Protein AF-A0AAV0Z1S7-F1 (afdb_monomer_lite)

Organism: Vicia faba (NCBI:txid3906)

Sequence (132 aa):
MKFFQDLPFVVFVGNPDLCINNECRASKSLEGNKSIRNIIIYTLLGVILTSAVVTCGVILALRIQGDNSYGRNNFDEVEMEWPFILFQKFNFNINDIVSKLSDSNIVIKGCSDVVYRVETLTLLQVNVVKGI

pLDDT: mean 75.71, std 16.32, range [44.56, 96.88]

Radius of gyration: 45.48 Å; chains: 1; bounding box: 85×28×112 Å

Foldseek 3Di:
DCVPVPDDLVVCQPPVVPDDDPPNPPDPPPVVVVVVVVVVVVVVVVVVVVVVVVVVVVVVVCVVVVVVVVDDPDDPPPPPPPPPPPPDDDDDDPCQVVVFDDPVQFPDDDPFWTWGWDQGPVRDTDIDIDGD

Structure (mmCIF, N/CA/C/O backbone):
data_AF-A0AAV0Z1S7-F1
#
_entry.id   AF-A0AAV0Z1S7-F1
#
loop_
_atom_site.group_PDB
_atom_site.id
_atom_site.type_symbol
_atom_site.label_atom_id
_atom_site.label_alt_id
_atom_site.label_comp_id
_atom_site.label_asym_id
_atom_site.label_entity_id
_atom_site.label_seq_id
_atom_site.pdbx_PDB_ins_code
_atom_site.Cartn_x
_atom_site.Cartn_y
_atom_site.Cartn_z
_atom_site.occupancy
_atom_site.B_iso_or_equiv
_atom_site.auth_seq_id
_atom_site.auth_comp_id
_atom_site.auth_asym_id
_atom_site.auth_atom_id
_atom_site.pdbx_PDB_model_num
ATOM 1 N N . MET A 1 1 ? -63.294 -12.440 67.818 1.00 46.34 1 MET A N 1
ATOM 2 C CA . MET A 1 1 ? -62.937 -11.533 66.707 1.00 46.34 1 MET A CA 1
ATOM 3 C C . MET A 1 1 ? -61.985 -12.257 65.761 1.00 46.34 1 MET A C 1
ATOM 5 O O . MET A 1 1 ? -60.808 -12.352 66.064 1.00 46.34 1 MET A O 1
ATOM 9 N N . LYS A 1 2 ? -62.505 -12.846 64.676 1.00 53.62 2 LYS A N 1
ATOM 10 C CA . LYS A 1 2 ? -61.721 -13.517 63.612 1.00 53.62 2 LYS A CA 1
ATOM 11 C C . LYS A 1 2 ? -61.990 -12.926 62.220 1.00 53.62 2 LYS A C 1
ATOM 13 O O . LYS A 1 2 ? -61.529 -13.451 61.223 1.00 53.62 2 LYS A O 1
ATOM 18 N N . PHE A 1 3 ? -62.709 -11.805 62.166 1.00 58.44 3 PHE A N 1
ATOM 19 C CA . PHE A 1 3 ? -63.188 -11.204 60.921 1.00 58.44 3 PHE A CA 1
ATOM 20 C C . PHE A 1 3 ? -62.057 -10.688 60.015 1.00 58.44 3 PHE A C 1
ATOM 22 O O . PHE A 1 3 ? -62.236 -10.565 58.813 1.00 58.44 3 PHE A O 1
ATOM 29 N N . PHE A 1 4 ? -60.881 -10.409 60.583 1.00 58.06 4 PHE A N 1
ATOM 30 C CA . PHE A 1 4 ? -59.748 -9.837 59.853 1.00 58.06 4 PHE A CA 1
ATOM 31 C C . PHE A 1 4 ? -58.746 -10.872 59.318 1.00 58.06 4 PHE A C 1
ATOM 33 O O . PHE A 1 4 ? -57.746 -10.476 58.734 1.00 58.06 4 PHE A O 1
ATOM 40 N N . GLN A 1 5 ? -58.987 -12.175 59.507 1.00 59.09 5 GLN A N 1
ATOM 41 C CA . GLN A 1 5 ? -58.083 -13.223 59.005 1.00 59.09 5 GLN A CA 1
ATOM 42 C C . GLN A 1 5 ? -58.355 -13.620 57.544 1.00 59.09 5 GLN A C 1
ATOM 44 O O . GLN A 1 5 ? -57.469 -14.182 56.912 1.00 59.09 5 GLN A O 1
ATOM 49 N N . ASP A 1 6 ? -59.527 -13.278 57.000 1.00 58.28 6 ASP A N 1
ATOM 50 C CA . ASP A 1 6 ? -59.954 -13.677 55.649 1.00 58.28 6 ASP A CA 1
ATOM 51 C C . ASP A 1 6 ? -59.847 -12.547 54.605 1.00 58.28 6 ASP A C 1
ATOM 53 O O . ASP A 1 6 ? -60.355 -12.674 53.490 1.00 58.28 6 ASP A O 1
ATOM 57 N N . LEU A 1 7 ? -59.208 -11.416 54.936 1.00 63.91 7 LEU A N 1
ATOM 58 C CA . LEU A 1 7 ? -59.027 -10.331 53.969 1.00 63.91 7 LEU A CA 1
ATOM 59 C C . LEU A 1 7 ? -57.785 -10.567 53.093 1.00 63.91 7 LEU A C 1
ATOM 61 O O . LEU A 1 7 ? -56.712 -10.868 53.619 1.00 63.91 7 LEU A O 1
ATOM 65 N N . PRO A 1 8 ? -57.885 -10.370 51.764 1.00 64.62 8 PRO A N 1
ATOM 66 C CA . PRO A 1 8 ? -56.745 -10.515 50.869 1.00 64.62 8 PRO A CA 1
ATOM 67 C C . PRO A 1 8 ? -55.676 -9.451 51.155 1.00 64.62 8 PRO A C 1
ATOM 69 O O . PRO A 1 8 ? -55.983 -8.281 51.386 1.00 64.62 8 PRO A O 1
ATOM 72 N N . PHE A 1 9 ? -54.402 -9.844 51.061 1.00 62.09 9 PHE A N 1
ATOM 73 C CA . PHE A 1 9 ? -53.230 -9.018 51.402 1.00 62.09 9 PHE A CA 1
ATOM 74 C C . PHE A 1 9 ? -53.159 -7.659 50.684 1.00 62.09 9 PHE A C 1
ATOM 76 O O . PHE A 1 9 ? -52.511 -6.732 51.164 1.00 62.09 9 PHE A O 1
ATOM 83 N N . VAL A 1 10 ? -53.862 -7.519 49.555 1.00 62.44 10 VAL A N 1
ATOM 84 C CA . VAL A 1 10 ? -53.975 -6.276 48.780 1.00 62.44 10 VAL A CA 1
ATOM 85 C C . VAL A 1 10 ? -54.557 -5.116 49.594 1.00 62.44 10 VAL A C 1
ATOM 87 O O . VAL A 1 10 ? -54.194 -3.970 49.352 1.00 62.44 10 VAL A O 1
ATOM 90 N N . VAL A 1 11 ? -55.413 -5.398 50.581 1.00 65.25 11 VAL A N 1
ATOM 91 C CA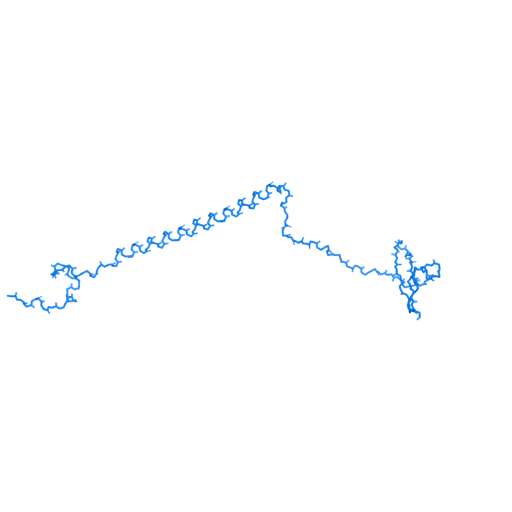 . VAL A 1 11 ? -56.068 -4.359 51.396 1.00 65.25 11 VAL A CA 1
ATOM 92 C C . VAL A 1 11 ? -55.085 -3.695 52.371 1.00 65.25 11 VAL A C 1
ATOM 94 O O . VAL A 1 11 ? -55.311 -2.573 52.815 1.00 65.25 11 VAL A O 1
ATOM 97 N N . PHE A 1 12 ? -53.957 -4.349 52.658 1.00 65.94 12 PHE A N 1
ATOM 98 C CA . PHE A 1 12 ? -52.924 -3.853 53.572 1.00 65.94 12 PHE A CA 1
ATOM 99 C C . PHE A 1 12 ? -51.742 -3.189 52.844 1.00 65.94 12 PHE A C 1
ATOM 101 O O . PHE A 1 12 ? -50.796 -2.717 53.479 1.00 65.94 12 PHE A O 1
ATOM 108 N N . VAL A 1 13 ? -51.782 -3.108 51.508 1.00 62.09 13 VAL A N 1
ATOM 109 C CA . VAL A 1 13 ? -50.747 -2.442 50.707 1.00 62.09 13 VAL A CA 1
ATOM 110 C C . VAL A 1 13 ? -50.772 -0.941 51.005 1.00 62.09 13 VAL A C 1
ATOM 112 O O . VAL A 1 13 ? -51.691 -0.231 50.611 1.00 62.09 13 VAL A O 1
ATOM 115 N N . GLY A 1 14 ? -49.754 -0.462 51.725 1.00 57.44 14 GLY A N 1
ATOM 116 C CA . GLY A 1 14 ? -49.605 0.944 52.123 1.00 57.44 14 GLY A CA 1
ATOM 117 C C . GLY A 1 14 ? -49.707 1.213 53.629 1.00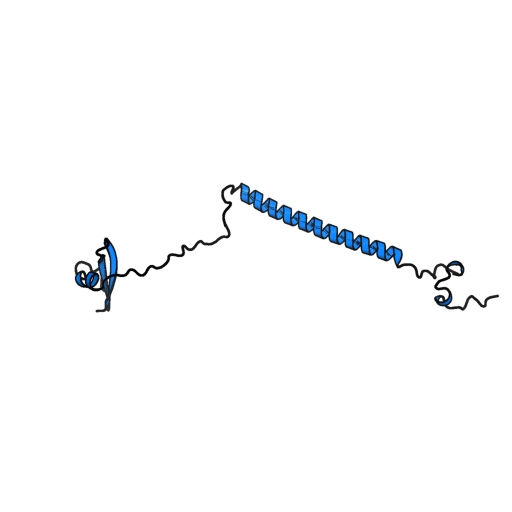 57.44 14 GLY A C 1
ATOM 118 O O . GLY A 1 14 ? -49.387 2.320 54.045 1.00 57.44 14 GLY A O 1
ATOM 119 N N . ASN A 1 15 ? -50.074 0.219 54.451 1.00 62.09 15 ASN A N 1
ATOM 120 C CA . ASN A 1 15 ? -50.089 0.325 55.918 1.00 62.09 15 ASN A CA 1
ATOM 121 C C . ASN A 1 15 ? -49.302 -0.838 56.556 1.00 62.09 15 ASN A C 1
ATOM 123 O O . ASN A 1 15 ? -49.876 -1.887 56.848 1.00 62.09 15 ASN A O 1
ATOM 127 N N . PRO A 1 16 ? -47.982 -0.681 56.761 1.00 64.75 16 PRO A N 1
ATOM 128 C CA . PRO A 1 16 ? -47.099 -1.780 57.157 1.00 64.75 16 PRO A CA 1
ATOM 129 C C . PRO A 1 16 ? 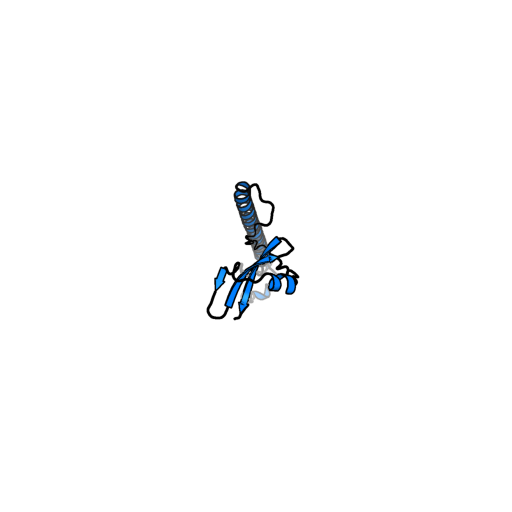-47.296 -2.268 58.603 1.00 64.75 16 PRO A C 1
ATOM 131 O O . PRO A 1 16 ? -47.005 -3.429 58.879 1.00 64.75 16 PRO A O 1
ATOM 134 N N . ASP A 1 17 ? -47.827 -1.435 59.504 1.00 63.06 17 ASP A N 1
ATOM 135 C CA . ASP A 1 17 ? -48.041 -1.783 60.924 1.00 63.06 17 ASP A CA 1
ATOM 136 C C . ASP A 1 17 ? -49.204 -2.764 61.158 1.00 63.06 17 ASP A C 1
ATOM 138 O O . ASP A 1 17 ? -49.359 -3.306 62.250 1.00 63.06 17 ASP A O 1
ATOM 142 N N . LEU A 1 18 ? -50.026 -3.016 60.134 1.00 62.44 18 LEU A N 1
ATOM 143 C CA . LEU A 1 18 ? -51.185 -3.916 60.201 1.00 62.44 18 LEU A CA 1
ATOM 144 C C . LEU A 1 18 ? -50.916 -5.287 59.559 1.00 62.44 18 LEU A C 1
ATOM 146 O O . LEU A 1 18 ? -51.828 -6.102 59.425 1.00 62.44 18 LEU A O 1
ATOM 150 N N . CYS A 1 19 ? -49.673 -5.554 59.160 1.00 65.31 19 CYS A N 1
ATOM 151 C CA . CYS A 1 19 ? -49.311 -6.769 58.446 1.00 65.31 19 CYS A CA 1
ATOM 152 C C . CYS A 1 19 ? -49.069 -7.952 59.378 1.00 65.31 19 CYS A C 1
ATOM 154 O O . CYS A 1 19 ? -48.118 -7.993 60.158 1.00 65.31 19 CYS A O 1
ATOM 156 N N . ILE A 1 20 ? -49.945 -8.946 59.252 1.00 62.16 20 ILE A N 1
ATOM 157 C CA . ILE A 1 20 ? -49.875 -10.205 59.983 1.00 62.16 20 ILE A CA 1
ATOM 158 C C . ILE A 1 20 ? -49.153 -11.203 59.076 1.00 62.16 20 ILE A C 1
ATOM 160 O O . ILE A 1 20 ? -49.667 -11.582 58.028 1.00 62.16 20 ILE A O 1
ATOM 164 N N . ASN A 1 21 ? -47.952 -11.597 59.499 1.00 56.44 21 ASN A N 1
ATOM 165 C CA . ASN A 1 21 ? -46.920 -12.311 58.740 1.00 56.44 21 ASN A CA 1
ATOM 166 C C . ASN A 1 21 ? -46.191 -11.464 57.683 1.00 56.44 21 ASN A C 1
ATOM 168 O O . ASN A 1 21 ? -46.747 -10.587 57.030 1.00 56.44 21 ASN A O 1
ATOM 172 N N . ASN A 1 22 ? -44.895 -11.758 57.527 1.00 57.25 22 ASN A N 1
ATOM 173 C CA . ASN A 1 22 ? -43.891 -11.054 56.712 1.00 57.25 22 ASN A CA 1
ATOM 174 C C . ASN A 1 22 ? -44.190 -10.964 55.192 1.00 57.25 22 ASN A C 1
ATOM 176 O O . ASN A 1 22 ? -43.305 -10.614 54.409 1.00 57.25 22 ASN A O 1
ATOM 180 N N . GLU A 1 23 ? -45.409 -11.272 54.752 1.00 59.00 23 GLU A N 1
ATOM 181 C CA . GLU A 1 23 ? -45.800 -11.372 53.344 1.00 59.00 23 GLU A CA 1
ATOM 182 C C . GLU A 1 23 ? -46.226 -10.029 52.722 1.00 59.00 23 GLU A C 1
ATOM 184 O O . GLU A 1 23 ? -46.384 -9.926 51.510 1.00 59.00 23 GLU A O 1
ATOM 189 N N . CYS A 1 24 ? -46.283 -8.946 53.501 1.00 60.12 24 CYS A N 1
ATOM 190 C CA . CYS A 1 24 ? -46.590 -7.594 53.014 1.00 60.12 24 CYS A CA 1
ATOM 191 C C . CYS A 1 24 ? -45.429 -6.839 52.338 1.00 60.12 24 CYS A C 1
ATOM 193 O O . CYS A 1 24 ? -45.453 -5.608 52.233 1.00 60.12 24 CYS A O 1
ATOM 195 N N . ARG A 1 25 ? -44.367 -7.508 51.882 1.00 56.81 25 ARG A N 1
ATOM 196 C CA . ARG A 1 25 ? -43.254 -6.802 51.225 1.00 56.81 25 ARG A CA 1
ATOM 197 C C . ARG A 1 25 ? -43.574 -6.464 49.767 1.00 56.81 25 ARG A C 1
ATOM 199 O O . ARG A 1 25 ? -42.991 -7.032 48.850 1.00 56.81 25 ARG A O 1
ATOM 206 N N . ALA A 1 26 ? -44.359 -5.410 49.559 1.00 58.38 26 ALA A N 1
ATOM 207 C CA . ALA A 1 26 ? -44.319 -4.602 48.335 1.00 58.38 26 ALA A CA 1
ATOM 208 C C . ALA A 1 26 ? -43.122 -3.620 48.355 1.00 58.38 26 ALA A C 1
ATOM 210 O O . ALA A 1 26 ? -43.242 -2.442 48.040 1.00 58.38 26 ALA A O 1
ATOM 211 N N . SER A 1 27 ? -41.945 -4.093 48.775 1.00 54.56 27 SER A N 1
ATOM 212 C CA . SER A 1 27 ? -40.716 -3.300 48.878 1.00 54.56 27 SER A CA 1
ATOM 213 C C . SER A 1 27 ? -39.518 -4.188 48.544 1.00 54.56 27 SER A C 1
ATOM 215 O O . SER A 1 27 ? -38.783 -4.664 49.405 1.00 54.56 27 SER A O 1
ATOM 217 N N . LYS A 1 28 ? -39.363 -4.485 47.253 1.00 52.81 28 LYS A N 1
ATOM 218 C CA . LYS A 1 28 ? -38.101 -4.988 46.682 1.00 52.81 28 LYS A CA 1
ATOM 219 C C . LYS A 1 28 ? -37.478 -3.994 45.691 1.00 52.81 28 LYS A C 1
ATOM 221 O O . LYS A 1 28 ? -36.422 -4.267 45.131 1.00 52.81 28 LYS A O 1
ATOM 226 N N . SER A 1 29 ? -38.102 -2.832 45.473 1.00 55.09 29 SER A N 1
ATOM 227 C CA . SER A 1 29 ? -37.718 -1.917 44.390 1.00 55.09 29 SER A CA 1
ATOM 228 C C . SER A 1 29 ? -36.514 -1.025 44.711 1.00 55.09 29 SER A C 1
ATOM 230 O O . SER A 1 29 ? -35.792 -0.652 43.791 1.00 55.09 29 SER A O 1
ATOM 232 N N . LEU A 1 30 ? -36.229 -0.707 45.980 1.00 55.09 30 LEU A N 1
ATOM 233 C CA . LEU A 1 30 ? -35.084 0.159 46.309 1.00 55.09 30 LEU A CA 1
ATOM 234 C C . LEU A 1 30 ? -33.740 -0.580 46.350 1.00 55.09 30 LEU A C 1
ATOM 236 O O . LEU A 1 30 ? -32.725 -0.019 45.938 1.00 55.09 30 LEU A O 1
ATOM 240 N N . GLU A 1 31 ? -33.713 -1.818 46.839 1.00 55.53 31 GLU A N 1
ATOM 241 C CA . GLU A 1 31 ? -32.467 -2.584 46.979 1.00 55.53 31 GLU A CA 1
ATOM 242 C C . GLU A 1 31 ? -32.042 -3.217 45.646 1.00 55.53 31 GLU A C 1
ATOM 244 O O . GLU A 1 31 ? -30.867 -3.166 45.279 1.00 55.53 31 GLU A O 1
ATOM 249 N N . GLY A 1 32 ? -33.018 -3.672 44.847 1.00 57.81 32 GLY A N 1
ATOM 250 C CA . GLY A 1 32 ? -32.797 -4.132 43.475 1.00 57.81 32 GLY A CA 1
ATOM 251 C C . GLY A 1 32 ? -32.276 -3.027 42.553 1.00 57.81 32 GLY A C 1
ATOM 252 O O . GLY A 1 32 ? -31.300 -3.243 41.842 1.00 57.81 32 GLY A O 1
ATOM 253 N N . ASN A 1 33 ? -32.834 -1.812 42.615 1.00 62.28 33 ASN A N 1
ATOM 254 C CA . ASN A 1 33 ? -32.382 -0.708 41.757 1.00 62.28 33 ASN A CA 1
ATOM 255 C C . ASN A 1 33 ? -30.963 -0.226 42.093 1.00 62.28 33 ASN A C 1
ATOM 257 O O . ASN A 1 33 ? -30.203 0.115 41.186 1.00 62.28 33 ASN A O 1
ATOM 261 N N . LYS A 1 34 ? -30.572 -0.225 43.376 1.00 67.19 34 LYS A N 1
ATOM 262 C CA . LYS A 1 34 ? -29.185 0.071 43.782 1.00 67.19 34 LYS A CA 1
ATOM 263 C C . LYS A 1 34 ? -28.220 -1.015 43.302 1.00 67.19 34 LYS A C 1
ATOM 265 O O . LYS A 1 34 ? -27.150 -0.688 42.797 1.00 67.19 34 LYS A O 1
ATOM 270 N N . SER A 1 35 ? -28.621 -2.283 43.402 1.00 74.38 35 SER A N 1
ATOM 271 C CA . SER A 1 35 ? -27.827 -3.419 42.924 1.00 74.38 35 SER A CA 1
ATOM 272 C C . SER A 1 35 ? -27.652 -3.396 41.400 1.00 74.38 35 SER A C 1
ATOM 274 O O . SER A 1 35 ? -26.526 -3.454 40.914 1.00 74.38 35 SER A O 1
ATOM 276 N N . ILE A 1 36 ? -28.729 -3.178 40.639 1.00 83.00 36 ILE A N 1
ATOM 277 C CA . ILE A 1 36 ? -28.693 -3.078 39.170 1.00 83.00 36 ILE A CA 1
ATOM 278 C C . ILE A 1 36 ? -27.832 -1.892 38.724 1.00 83.00 36 ILE A C 1
ATOM 280 O O . ILE A 1 36 ? -26.997 -2.041 37.834 1.00 83.00 36 ILE A O 1
ATOM 284 N N . ARG A 1 37 ? -27.975 -0.724 39.366 1.00 85.12 37 ARG A N 1
ATOM 285 C CA . ARG A 1 37 ? -27.139 0.447 39.067 1.00 85.12 37 ARG A CA 1
ATOM 286 C C . ARG A 1 37 ? -25.659 0.151 39.306 1.00 85.12 37 ARG A C 1
ATOM 288 O O . ARG A 1 37 ? -24.837 0.505 38.466 1.00 85.12 37 ARG A O 1
ATOM 295 N N . ASN A 1 38 ? -25.325 -0.516 40.409 1.00 86.12 38 ASN A N 1
ATOM 296 C CA . ASN A 1 38 ? -23.950 -0.920 40.683 1.00 86.12 38 ASN A CA 1
ATOM 297 C C . ASN A 1 38 ? -23.438 -1.910 39.634 1.00 86.12 38 ASN A C 1
ATOM 299 O O . ASN A 1 38 ? -22.343 -1.713 39.123 1.00 86.12 38 ASN A O 1
ATOM 303 N N . ILE A 1 39 ? -24.230 -2.917 39.256 1.00 89.44 39 ILE A N 1
ATOM 304 C CA . ILE A 1 39 ? -23.858 -3.882 38.212 1.00 89.44 39 ILE A CA 1
ATOM 305 C C . ILE A 1 39 ? -23.557 -3.158 36.896 1.00 89.44 39 ILE A C 1
ATOM 307 O O . ILE A 1 39 ? -22.508 -3.396 36.304 1.00 89.44 39 ILE A O 1
ATOM 311 N N . ILE A 1 40 ? -24.414 -2.230 36.463 1.00 92.25 40 ILE A N 1
ATOM 312 C CA . ILE A 1 40 ? -24.196 -1.445 35.237 1.00 92.25 40 ILE A CA 1
ATOM 313 C C . ILE A 1 40 ? -22.892 -0.644 35.329 1.00 92.25 40 ILE A C 1
ATOM 315 O O . ILE A 1 40 ? -22.092 -0.677 34.396 1.00 92.25 40 ILE A O 1
ATOM 319 N N . ILE A 1 41 ? -22.644 0.029 36.457 1.00 94.56 41 ILE A N 1
ATOM 320 C CA . ILE A 1 41 ? -21.415 0.807 36.668 1.00 94.56 41 ILE A CA 1
ATOM 321 C C . ILE A 1 41 ? -20.180 -0.098 36.608 1.00 94.56 41 ILE A C 1
ATOM 323 O O . ILE A 1 41 ? -19.236 0.225 35.892 1.00 94.56 41 ILE A O 1
ATOM 327 N N . TYR A 1 42 ? -20.188 -1.240 37.300 1.00 94.38 42 TYR A N 1
ATOM 328 C CA . TYR A 1 42 ? -19.071 -2.188 37.268 1.00 94.38 42 TYR A CA 1
ATOM 329 C C . TYR A 1 42 ? -18.848 -2.770 35.871 1.00 94.38 42 TYR A C 1
ATOM 331 O O . TYR A 1 42 ? -17.704 -2.911 35.447 1.00 94.38 42 TYR A O 1
ATOM 339 N N . THR A 1 43 ? -19.922 -3.056 35.134 1.00 95.12 43 THR A N 1
ATOM 340 C CA . THR A 1 43 ? -19.833 -3.591 33.769 1.00 95.12 43 THR A CA 1
ATOM 341 C C . THR A 1 43 ? -19.226 -2.556 32.825 1.00 95.12 43 THR A C 1
ATOM 343 O O . THR A 1 43 ? -18.282 -2.864 32.104 1.00 95.12 43 THR A O 1
ATOM 346 N N . LEU A 1 44 ? -19.702 -1.307 32.871 1.00 96.25 44 LEU A N 1
ATOM 347 C CA . LEU A 1 44 ? -19.151 -0.208 32.074 1.00 96.25 44 LEU A CA 1
ATOM 348 C C . LEU A 1 44 ? -17.687 0.061 32.418 1.00 96.25 44 LEU A C 1
ATOM 350 O O . LEU A 1 44 ? -16.860 0.192 31.519 1.00 96.25 44 LEU A O 1
ATOM 354 N N . LEU A 1 45 ? -17.353 0.092 33.709 1.00 96.31 45 LEU A N 1
ATOM 355 C CA . LEU A 1 45 ? -15.980 0.281 34.162 1.00 96.31 45 LEU A CA 1
ATOM 356 C C . LEU A 1 45 ? -15.076 -0.857 33.672 1.00 96.31 45 LEU A C 1
ATOM 358 O O . LEU A 1 45 ? -13.970 -0.597 33.209 1.00 96.31 45 LEU A O 1
ATOM 362 N N . GLY A 1 46 ? -15.562 -2.099 33.713 1.00 96.56 46 GLY A N 1
ATOM 363 C CA . GLY A 1 46 ? -14.860 -3.261 33.173 1.00 96.56 46 GLY A CA 1
ATOM 364 C C . GLY A 1 46 ? -14.620 -3.154 31.667 1.00 96.56 46 GLY A C 1
ATOM 365 O O . GLY A 1 46 ? -13.506 -3.395 31.210 1.00 96.56 46 GLY A O 1
ATOM 366 N N . VAL A 1 47 ? -15.622 -2.732 30.891 1.00 96.88 47 VAL A N 1
ATOM 367 C CA . VAL A 1 47 ? -15.482 -2.522 29.438 1.00 96.88 47 VAL A CA 1
ATOM 368 C C . VAL A 1 47 ? -14.469 -1.417 29.131 1.00 96.88 47 VAL A C 1
ATOM 370 O O . VAL A 1 47 ? -13.637 -1.586 28.246 1.00 96.88 47 VAL A O 1
ATOM 373 N N . ILE A 1 48 ? -14.487 -0.312 29.879 1.00 96.81 48 ILE A N 1
ATOM 374 C CA . ILE A 1 48 ? -13.533 0.794 29.699 1.00 96.81 48 ILE A CA 1
ATOM 375 C C . ILE A 1 48 ? -12.111 0.359 30.071 1.00 96.81 48 ILE A C 1
ATOM 377 O O . ILE A 1 48 ? -11.166 0.652 29.347 1.00 96.81 48 ILE A O 1
ATOM 381 N N . LEU A 1 49 ? -11.942 -0.360 31.183 1.00 96.88 49 LEU A N 1
ATOM 382 C CA . LEU A 1 49 ? -10.632 -0.855 31.605 1.00 96.88 49 LEU A CA 1
ATOM 383 C C . LEU A 1 49 ? -10.071 -1.869 30.608 1.00 96.88 49 LEU A C 1
ATOM 385 O O . LEU A 1 49 ? -8.911 -1.769 30.219 1.00 96.88 49 LEU A O 1
ATOM 389 N N . THR A 1 50 ? -10.888 -2.823 30.164 1.00 95.88 50 THR A N 1
ATOM 390 C CA . THR A 1 50 ? -10.458 -3.826 29.180 1.00 95.88 50 THR A CA 1
ATOM 391 C C . THR A 1 50 ? -10.139 -3.190 27.833 1.00 95.88 50 THR A C 1
ATOM 393 O O . THR A 1 50 ? -9.092 -3.494 27.267 1.00 95.88 50 THR A O 1
ATOM 396 N N . SER A 1 51 ? -10.961 -2.256 27.344 1.00 96.06 51 SER A N 1
ATOM 397 C CA . SER A 1 51 ? -10.679 -1.544 26.094 1.00 96.06 51 SER A CA 1
ATOM 398 C C . SER A 1 51 ? -9.410 -0.696 26.192 1.00 96.06 51 SER A C 1
ATOM 400 O O . SER A 1 51 ? -8.596 -0.722 25.269 1.00 96.06 51 SER A O 1
ATOM 402 N N . ALA A 1 52 ? -9.183 -0.015 27.319 1.00 96.31 52 ALA A N 1
ATOM 403 C CA . ALA A 1 52 ? -7.968 0.756 27.560 1.00 96.31 52 ALA A CA 1
ATOM 404 C C . ALA A 1 52 ? -6.726 -0.143 27.597 1.00 96.31 52 ALA A C 1
ATOM 406 O O . ALA A 1 52 ? -5.733 0.172 26.949 1.00 96.31 52 ALA A O 1
ATOM 407 N N . VAL A 1 53 ? -6.783 -1.287 28.288 1.00 96.56 53 VAL A N 1
ATOM 408 C CA . VAL A 1 53 ? -5.671 -2.251 28.345 1.00 96.56 53 VAL A CA 1
ATOM 409 C C . VAL A 1 53 ? -5.367 -2.828 26.966 1.00 96.56 53 VAL A C 1
ATOM 411 O O . VAL A 1 53 ? -4.202 -2.866 26.580 1.00 96.56 53 VAL A O 1
ATOM 414 N N . VAL A 1 54 ? -6.387 -3.230 26.202 1.00 96.44 54 VAL A N 1
ATOM 415 C CA . VAL A 1 54 ? -6.208 -3.731 24.830 1.00 96.44 54 VAL A CA 1
ATOM 416 C C . VAL A 1 54 ? -5.590 -2.652 23.946 1.00 96.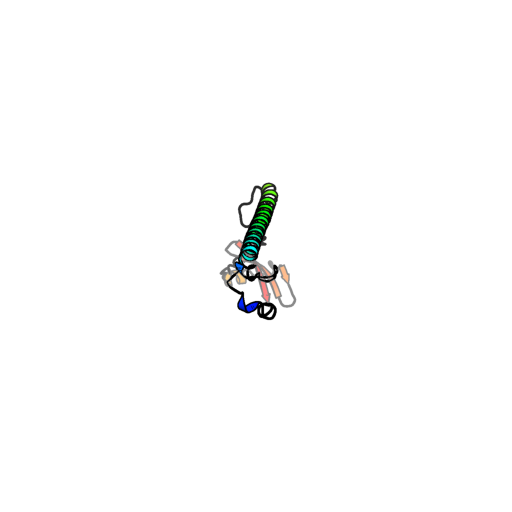44 54 VAL A C 1
ATOM 418 O O . VAL A 1 54 ? -4.603 -2.913 23.266 1.00 96.44 54 VAL A O 1
ATOM 421 N N . THR A 1 55 ? -6.111 -1.426 24.000 1.00 94.50 55 THR A N 1
ATOM 422 C CA . THR A 1 55 ? -5.603 -0.301 23.203 1.00 94.50 55 THR A CA 1
ATOM 423 C C . THR A 1 55 ? -4.154 0.021 23.567 1.00 94.50 55 THR A C 1
ATOM 425 O O . THR A 1 55 ? -3.307 0.118 22.683 1.00 94.50 55 THR A O 1
ATOM 428 N N . CYS A 1 56 ? -3.828 0.108 24.859 1.00 93.81 56 CYS A N 1
ATOM 429 C CA . CYS A 1 56 ? -2.457 0.296 25.328 1.00 93.81 56 CYS A CA 1
ATOM 430 C C . CYS A 1 56 ? -1.545 -0.862 24.908 1.00 93.81 56 CYS A C 1
ATOM 432 O O . CYS A 1 56 ? -0.425 -0.614 24.477 1.00 93.81 56 CYS A O 1
ATOM 434 N N . GLY A 1 57 ? -2.013 -2.109 24.993 1.00 92.62 57 GLY A N 1
ATOM 435 C CA . GLY A 1 57 ? -1.265 -3.290 24.567 1.00 92.62 57 GLY A CA 1
ATOM 436 C C . GLY A 1 57 ? -0.946 -3.268 23.073 1.00 92.62 57 GLY A C 1
ATOM 437 O O . GLY A 1 57 ? 0.196 -3.506 22.694 1.00 92.62 57 GLY A O 1
ATOM 438 N N . VAL A 1 58 ? -1.919 -2.903 22.234 1.00 91.94 58 VAL A N 1
ATOM 439 C CA . VAL A 1 58 ? -1.720 -2.724 20.788 1.00 91.94 58 VAL A CA 1
ATOM 440 C C . VAL A 1 58 ? -0.730 -1.593 20.517 1.00 91.94 58 VAL A C 1
ATOM 442 O O . VAL A 1 58 ? 0.214 -1.790 19.759 1.00 91.94 58 VAL A O 1
ATOM 445 N N . ILE A 1 59 ? -0.881 -0.434 21.168 1.00 90.12 59 ILE A N 1
ATOM 446 C CA . ILE A 1 59 ? 0.052 0.692 21.011 1.00 90.12 59 ILE A CA 1
ATOM 447 C C . ILE A 1 59 ? 1.467 0.280 21.423 1.00 90.12 59 ILE A C 1
ATOM 449 O O . ILE A 1 59 ? 2.409 0.544 20.687 1.00 90.12 59 ILE A O 1
ATOM 453 N N . LEU A 1 60 ? 1.638 -0.386 22.565 1.00 87.81 60 LEU A N 1
ATOM 454 C CA . LEU A 1 60 ? 2.943 -0.853 23.033 1.00 87.81 60 LEU A CA 1
ATOM 455 C C . LEU A 1 60 ? 3.543 -1.899 22.091 1.00 87.81 60 LEU A C 1
ATOM 457 O O . LEU A 1 60 ? 4.725 -1.813 21.783 1.00 87.81 60 LEU A O 1
ATOM 461 N N . ALA A 1 61 ? 2.746 -2.839 21.580 1.00 84.62 61 ALA A N 1
ATOM 462 C CA . ALA A 1 61 ? 3.205 -3.818 20.599 1.00 84.62 61 ALA A CA 1
ATOM 463 C C . ALA A 1 61 ? 3.680 -3.144 19.301 1.00 84.62 61 ALA A C 1
ATOM 465 O O . ALA A 1 61 ? 4.750 -3.481 18.794 1.00 84.62 61 ALA A O 1
ATOM 466 N N . LEU A 1 62 ? 2.935 -2.147 18.812 1.00 81.25 62 LEU A N 1
ATOM 467 C CA . LEU A 1 62 ? 3.328 -1.330 17.661 1.00 81.25 62 LEU A CA 1
ATOM 468 C C . LEU A 1 62 ? 4.579 -0.497 17.950 1.00 81.25 62 LEU A C 1
ATOM 470 O O . LEU A 1 62 ? 5.418 -0.347 17.072 1.00 81.25 62 LEU A O 1
ATOM 474 N N . ARG A 1 63 ? 4.741 0.030 19.169 1.00 78.50 63 ARG A N 1
ATOM 475 C CA . ARG A 1 63 ? 5.944 0.774 19.573 1.00 78.50 63 ARG A CA 1
ATOM 476 C C . ARG A 1 63 ? 7.166 -0.127 19.684 1.00 78.50 63 ARG A C 1
ATOM 478 O O . ARG A 1 63 ? 8.219 0.290 19.244 1.00 78.50 63 ARG A O 1
ATOM 485 N N . ILE A 1 64 ? 7.039 -1.340 20.218 1.00 77.31 64 ILE A N 1
ATOM 486 C CA . ILE A 1 64 ? 8.156 -2.290 20.347 1.00 77.31 64 ILE A CA 1
ATOM 487 C C . ILE A 1 64 ? 8.586 -2.811 18.969 1.00 77.31 64 ILE A C 1
ATOM 489 O O . ILE A 1 64 ? 9.781 -2.876 18.690 1.00 77.31 64 ILE A O 1
ATOM 493 N N . GLN A 1 65 ? 7.633 -3.132 18.084 1.00 65.69 65 GLN A N 1
ATOM 494 C CA . GLN A 1 65 ? 7.954 -3.408 16.677 1.00 65.69 65 GLN A CA 1
ATOM 495 C C . GLN A 1 65 ? 8.570 -2.172 16.007 1.00 65.69 65 GLN A C 1
ATOM 497 O O . GLN A 1 65 ? 9.575 -2.293 15.316 1.00 65.69 65 GLN A O 1
ATOM 502 N N . GLY A 1 66 ? 8.008 -0.997 16.300 1.00 59.62 66 GLY A N 1
ATOM 503 C CA . GLY A 1 66 ? 8.433 0.315 15.826 1.00 59.62 66 GLY A CA 1
ATOM 504 C C . GLY A 1 66 ? 9.836 0.742 16.263 1.00 59.62 66 GLY A C 1
ATOM 505 O O . GLY A 1 66 ? 10.505 1.424 15.499 1.00 59.62 66 GLY A O 1
ATOM 506 N N . ASP A 1 67 ? 10.300 0.351 17.453 1.00 55.34 67 ASP A N 1
ATOM 507 C CA . ASP A 1 67 ? 11.620 0.709 18.002 1.00 55.34 67 ASP A CA 1
ATOM 508 C C . ASP A 1 67 ? 12.729 -0.203 17.463 1.00 55.34 67 ASP A C 1
ATOM 510 O O . ASP A 1 67 ? 13.849 0.244 17.227 1.00 55.34 67 ASP A O 1
ATOM 514 N N . ASN A 1 68 ? 12.407 -1.464 17.148 1.00 53.28 68 ASN A N 1
ATOM 515 C CA . ASN A 1 68 ? 13.287 -2.310 16.334 1.00 53.28 68 ASN A CA 1
ATOM 516 C C . ASN A 1 68 ? 13.352 -1.833 14.864 1.00 53.28 68 ASN A C 1
ATOM 518 O O . ASN A 1 68 ? 14.207 -2.272 14.098 1.00 53.28 68 ASN A O 1
ATOM 522 N N . SER A 1 69 ? 12.460 -0.912 14.490 1.00 49.47 69 SER A N 1
ATOM 523 C CA . SER A 1 69 ? 12.422 -0.169 13.232 1.00 49.47 69 SER A CA 1
ATOM 524 C C . SER A 1 69 ? 12.485 1.347 13.482 1.00 49.47 69 SER A C 1
ATOM 526 O O . SER A 1 69 ? 11.757 2.106 12.833 1.00 49.47 69 SER A O 1
ATOM 528 N N . TYR A 1 70 ? 13.285 1.803 14.463 1.00 45.69 70 TYR A N 1
ATOM 529 C CA . TYR A 1 70 ? 13.455 3.229 14.770 1.00 45.69 70 TYR A CA 1
ATOM 530 C C . TYR A 1 70 ? 14.114 3.929 13.575 1.00 45.69 70 TYR A C 1
ATOM 532 O O . TYR A 1 70 ? 15.333 4.026 13.444 1.00 45.69 70 TYR A O 1
ATOM 540 N N . GLY A 1 71 ? 13.264 4.334 12.639 1.00 46.62 71 GLY A N 1
ATOM 541 C CA . GLY A 1 71 ? 13.651 4.810 11.322 1.00 46.62 71 GLY A CA 1
ATOM 542 C C . GLY A 1 71 ? 12.497 4.996 10.337 1.00 46.62 71 GLY A C 1
ATOM 543 O O . GLY A 1 71 ? 12.774 5.335 9.191 1.00 46.62 71 GLY A O 1
ATOM 544 N N . ARG A 1 72 ? 11.220 4.823 10.719 1.00 45.47 72 ARG A N 1
ATOM 545 C CA . ARG A 1 72 ? 10.124 5.181 9.808 1.00 45.47 72 ARG A CA 1
ATOM 546 C C . ARG A 1 72 ? 8.865 5.720 10.487 1.00 45.47 72 ARG A C 1
ATOM 548 O O . ARG A 1 72 ? 7.829 5.077 10.575 1.00 45.47 72 ARG A O 1
ATOM 555 N N . ASN A 1 73 ? 8.930 6.992 10.868 1.00 47.12 73 ASN A N 1
ATOM 556 C CA . ASN A 1 73 ? 7.762 7.855 10.710 1.00 47.12 73 ASN A CA 1
ATOM 557 C C . ASN A 1 73 ? 7.631 8.133 9.209 1.00 47.12 73 ASN A C 1
ATOM 559 O O . ASN A 1 73 ? 8.304 9.037 8.739 1.00 47.12 73 ASN A O 1
ATOM 563 N N . ASN A 1 74 ? 6.892 7.314 8.464 1.00 44.69 74 ASN A N 1
ATOM 564 C CA . ASN A 1 74 ? 6.333 7.602 7.136 1.00 44.69 74 ASN A CA 1
ATOM 565 C C . ASN A 1 74 ? 5.542 6.358 6.726 1.00 44.69 74 ASN A C 1
ATOM 567 O O . ASN A 1 74 ? 6.161 5.317 6.574 1.00 44.69 74 ASN A O 1
ATOM 571 N N . PHE A 1 75 ? 4.217 6.465 6.596 1.00 46.59 75 PHE A N 1
ATOM 572 C CA . PHE A 1 75 ? 3.427 5.737 5.592 1.00 46.59 75 PHE A CA 1
ATOM 573 C C . PHE A 1 75 ? 3.962 4.353 5.163 1.00 46.59 75 PHE A C 1
ATOM 575 O O . PHE A 1 75 ? 4.307 4.158 4.008 1.00 46.59 75 PHE A O 1
ATOM 582 N N . ASP A 1 76 ? 4.040 3.398 6.090 1.00 44.56 76 ASP A N 1
ATOM 583 C CA . ASP A 1 76 ? 4.291 1.984 5.772 1.00 44.56 76 ASP A CA 1
ATOM 584 C C . ASP A 1 76 ? 2.993 1.187 6.008 1.00 44.56 76 ASP A C 1
ATOM 586 O O . ASP A 1 76 ? 2.958 0.092 6.567 1.00 44.56 76 ASP A O 1
ATOM 590 N N . GLU A 1 77 ? 1.875 1.754 5.555 1.00 51.22 77 GLU A N 1
ATOM 591 C CA . GLU A 1 77 ? 0.978 0.940 4.751 1.00 51.22 77 GLU A CA 1
ATOM 592 C C . GLU A 1 77 ? 1.835 0.380 3.620 1.00 51.22 77 GLU A C 1
ATOM 594 O O . GLU A 1 77 ? 2.620 1.100 3.011 1.00 51.22 77 GLU A O 1
ATOM 599 N N . VAL A 1 78 ? 1.772 -0.929 3.412 1.00 51.69 78 VAL A N 1
ATOM 600 C CA . VAL A 1 78 ? 2.433 -1.604 2.300 1.00 51.69 78 VAL A CA 1
ATOM 601 C C . VAL A 1 78 ? 1.725 -1.159 1.016 1.00 51.69 78 VAL A C 1
ATOM 603 O O . VAL A 1 78 ? 1.060 -1.939 0.338 1.00 51.69 78 VAL A O 1
ATOM 606 N N . GLU A 1 79 ? 1.833 0.123 0.678 1.00 56.00 79 GLU A N 1
ATOM 607 C CA . GLU A 1 79 ? 1.876 0.556 -0.693 1.00 56.00 79 GLU A CA 1
ATOM 608 C C . GLU A 1 79 ? 3.109 -0.149 -1.237 1.00 56.00 79 GLU A C 1
ATOM 610 O O . GLU A 1 79 ? 4.260 0.239 -1.045 1.00 56.00 79 GLU A O 1
ATOM 615 N N . MET A 1 80 ? 2.856 -1.273 -1.902 1.00 60.53 80 MET A N 1
ATOM 616 C CA . MET A 1 80 ? 3.579 -1.561 -3.123 1.00 60.53 80 MET A CA 1
ATOM 617 C C . MET A 1 80 ? 3.493 -0.271 -3.939 1.00 60.53 80 MET A C 1
ATOM 619 O O . MET A 1 80 ? 2.520 -0.079 -4.668 1.00 60.53 80 MET A O 1
ATOM 623 N N . GLU A 1 81 ? 4.430 0.649 -3.696 1.00 62.50 81 GLU A N 1
ATOM 624 C CA . GLU A 1 81 ? 4.528 1.937 -4.354 1.00 62.50 81 GLU A CA 1
ATOM 625 C C . GLU A 1 81 ? 4.928 1.602 -5.779 1.00 62.50 81 GLU A C 1
ATOM 627 O O . GLU A 1 81 ? 6.097 1.555 -6.155 1.00 62.50 81 GLU A O 1
ATOM 632 N N . TRP A 1 82 ? 3.920 1.206 -6.553 1.00 66.69 82 TRP A N 1
ATOM 633 C CA . TRP A 1 82 ? 4.013 1.126 -7.984 1.00 66.69 82 TRP A CA 1
ATOM 634 C C . TRP A 1 82 ? 4.353 2.543 -8.396 1.00 66.69 82 TRP A C 1
ATOM 636 O O . TRP A 1 82 ? 3.515 3.430 -8.206 1.00 66.69 82 TRP A O 1
ATOM 646 N N . PRO A 1 83 ? 5.568 2.794 -8.907 1.00 73.00 83 PRO A N 1
ATOM 647 C CA . PRO A 1 83 ? 5.870 4.114 -9.404 1.00 73.00 83 PRO A CA 1
ATOM 648 C C . PRO A 1 83 ? 4.819 4.405 -10.471 1.00 73.00 83 PRO A C 1
ATOM 650 O O . PRO A 1 83 ? 4.726 3.699 -11.478 1.00 73.00 83 PRO A O 1
ATOM 653 N N . PHE A 1 84 ? 3.978 5.408 -10.229 1.00 72.19 84 PHE A N 1
ATOM 654 C CA . PHE A 1 84 ? 3.072 5.916 -11.244 1.00 72.19 84 PHE A CA 1
ATOM 655 C C . PHE A 1 84 ? 3.936 6.628 -12.283 1.00 72.19 84 PHE A C 1
ATOM 657 O O . PHE A 1 84 ? 4.185 7.830 -12.212 1.00 72.19 84 PHE A O 1
ATOM 664 N N . ILE A 1 85 ? 4.456 5.859 -13.238 1.00 77.81 85 ILE A N 1
ATOM 665 C CA . ILE A 1 85 ? 5.204 6.399 -14.364 1.00 77.81 85 ILE A CA 1
ATOM 666 C C . ILE A 1 85 ? 4.170 6.994 -15.313 1.00 77.81 85 ILE A C 1
ATOM 668 O O . ILE A 1 85 ? 3.424 6.275 -15.981 1.00 77.81 85 ILE A O 1
ATOM 672 N N . LEU A 1 86 ? 4.103 8.321 -15.368 1.00 79.62 86 LEU A N 1
ATOM 673 C CA . LEU A 1 86 ? 3.312 8.996 -16.385 1.00 79.62 86 LEU A CA 1
ATOM 674 C C . LEU A 1 86 ? 3.915 8.662 -17.753 1.00 79.62 86 LEU A C 1
ATOM 676 O O . LEU A 1 86 ? 5.032 9.073 -18.071 1.00 79.62 86 LEU A O 1
ATOM 680 N N . PHE A 1 87 ? 3.176 7.911 -18.570 1.00 74.00 87 PHE A N 1
ATOM 681 C CA . PHE A 1 87 ? 3.550 7.661 -19.958 1.00 74.00 87 PHE A CA 1
ATOM 682 C C . PHE A 1 87 ? 3.468 8.974 -20.738 1.00 74.00 87 PHE A C 1
ATOM 684 O O . PHE A 1 87 ? 2.412 9.373 -21.229 1.00 74.00 87 PHE A O 1
ATOM 691 N N . GLN A 1 88 ? 4.597 9.667 -20.850 1.00 75.25 88 GLN A N 1
ATOM 692 C CA . GLN A 1 88 ? 4.696 10.842 -21.695 1.00 75.25 88 GLN A CA 1
ATOM 693 C C . GLN A 1 88 ? 4.804 10.388 -23.152 1.00 75.25 88 GLN A C 1
ATOM 695 O O . GLN A 1 88 ? 5.822 9.841 -23.578 1.00 75.25 88 GLN A O 1
ATOM 700 N N . LYS A 1 89 ? 3.749 10.628 -23.940 1.00 78.19 89 LYS A N 1
ATOM 701 C CA . LYS A 1 89 ? 3.815 10.458 -25.394 1.00 78.19 89 LYS A CA 1
ATOM 702 C C . LYS A 1 89 ? 4.875 11.415 -25.938 1.00 78.19 89 LYS A C 1
ATOM 704 O O . LYS A 1 89 ? 4.689 12.630 -25.921 1.00 78.19 89 LYS A O 1
ATOM 709 N N . PHE A 1 90 ? 5.985 10.866 -26.419 1.00 72.69 90 PHE A N 1
ATOM 710 C CA . PHE A 1 90 ? 7.019 11.663 -27.058 1.00 72.69 90 PHE A CA 1
ATOM 711 C C . PHE A 1 90 ? 6.511 12.145 -28.420 1.00 72.69 90 PHE A C 1
ATOM 713 O O . PHE A 1 90 ? 6.057 11.344 -29.240 1.00 72.69 90 PHE A O 1
ATOM 720 N N . ASN A 1 91 ? 6.566 13.453 -28.665 1.00 77.62 91 ASN A N 1
ATOM 721 C CA . ASN A 1 91 ? 6.261 14.006 -29.979 1.00 77.62 91 ASN A CA 1
ATOM 722 C C . ASN A 1 91 ? 7.499 13.832 -30.859 1.00 77.62 91 ASN A C 1
ATOM 724 O O . ASN A 1 91 ? 8.441 14.613 -30.772 1.00 77.62 91 ASN A O 1
ATOM 728 N N . PHE A 1 92 ? 7.511 12.781 -31.673 1.00 77.12 92 PHE A N 1
ATOM 729 C CA . PHE A 1 92 ? 8.517 12.595 -32.712 1.00 77.12 92 PHE A CA 1
ATOM 730 C C . PHE A 1 92 ? 7.944 12.974 -34.075 1.00 77.12 92 PHE A C 1
ATOM 732 O O . PHE A 1 92 ? 6.751 12.811 -34.342 1.00 77.12 92 PHE A O 1
ATOM 739 N N . ASN A 1 93 ? 8.812 13.460 -34.956 1.00 83.56 93 ASN A N 1
ATOM 740 C CA . ASN A 1 93 ? 8.479 13.650 -36.356 1.00 83.56 93 ASN A CA 1
ATOM 741 C C . ASN A 1 93 ? 8.671 12.321 -37.100 1.00 83.56 93 ASN A C 1
ATOM 743 O O . ASN A 1 93 ? 9.726 11.696 -37.013 1.00 83.56 93 ASN A O 1
ATOM 747 N N . ILE A 1 94 ? 7.655 11.889 -37.847 1.00 84.69 94 ILE A N 1
ATOM 748 C CA . ILE A 1 94 ? 7.703 10.650 -38.635 1.00 84.69 94 ILE A CA 1
ATOM 749 C C . ILE A 1 94 ? 8.825 10.717 -39.680 1.00 84.69 94 ILE A C 1
ATOM 751 O O . ILE A 1 94 ? 9.512 9.721 -39.903 1.00 84.69 94 ILE A O 1
ATOM 755 N N . ASN A 1 95 ? 9.072 11.891 -40.267 1.00 86.38 95 ASN A N 1
ATOM 756 C CA . ASN A 1 95 ? 10.111 12.071 -41.282 1.00 86.38 95 ASN A CA 1
ATOM 757 C C . ASN A 1 95 ? 11.519 11.819 -40.719 1.00 86.38 95 ASN A C 1
ATOM 759 O O . ASN A 1 95 ? 12.371 11.270 -41.421 1.00 86.38 95 ASN A O 1
ATOM 763 N N . ASP A 1 96 ? 11.743 12.136 -39.441 1.00 83.38 96 ASP A N 1
ATOM 764 C CA . ASP A 1 96 ? 13.024 11.906 -38.760 1.00 83.38 96 ASP A CA 1
ATOM 765 C C . ASP A 1 96 ? 13.283 10.415 -38.506 1.00 83.38 96 ASP A C 1
ATOM 767 O O . ASP A 1 96 ? 14.432 10.008 -38.338 1.00 83.38 96 ASP A O 1
ATOM 771 N N . ILE A 1 97 ? 12.223 9.600 -38.472 1.00 87.31 97 ILE A N 1
ATOM 772 C CA . ILE A 1 97 ? 12.307 8.149 -38.299 1.00 87.31 97 ILE A CA 1
ATOM 773 C C . ILE A 1 97 ? 12.424 7.458 -39.653 1.00 87.31 97 ILE A C 1
ATOM 775 O O . ILE A 1 97 ? 13.331 6.657 -39.858 1.00 87.31 97 ILE A O 1
ATOM 779 N N . VAL A 1 98 ? 11.523 7.773 -40.586 1.00 87.44 98 VAL A N 1
ATOM 780 C CA . VAL A 1 98 ? 11.430 7.092 -41.886 1.00 87.44 98 VAL A CA 1
ATOM 781 C C . VAL A 1 98 ? 12.702 7.288 -42.708 1.00 87.44 98 VAL A C 1
ATOM 783 O O . VAL A 1 98 ? 13.163 6.340 -43.338 1.00 87.44 98 VAL A O 1
ATOM 786 N N . SER A 1 99 ? 13.312 8.476 -42.648 1.00 86.88 99 SER A N 1
ATOM 787 C CA . SER A 1 99 ? 14.584 8.765 -43.328 1.00 86.88 99 SER A CA 1
ATOM 788 C C . SER A 1 99 ? 15.770 7.941 -42.814 1.00 86.88 99 SER A C 1
ATOM 790 O O . SER A 1 99 ? 16.783 7.842 -43.502 1.00 86.88 99 SER A O 1
ATOM 792 N N . LYS A 1 100 ? 15.652 7.338 -41.625 1.00 85.00 100 LYS A N 1
ATOM 793 C CA . LYS A 1 100 ? 16.711 6.555 -40.980 1.00 85.00 100 LYS A CA 1
ATOM 794 C C . LYS A 1 100 ? 16.489 5.046 -41.062 1.00 85.00 100 LYS A C 1
ATOM 796 O O . LYS A 1 100 ? 17.310 4.305 -40.532 1.00 85.00 100 LYS A O 1
ATOM 801 N N . LEU A 1 101 ? 15.405 4.566 -41.675 1.00 90.38 101 LEU A N 1
ATOM 802 C CA . LEU A 1 101 ? 15.161 3.129 -41.839 1.00 90.38 101 LEU A CA 1
ATOM 803 C C . LEU A 1 101 ? 16.020 2.586 -42.987 1.00 90.38 101 LEU A C 1
ATOM 805 O O . LEU A 1 101 ? 15.856 3.003 -44.132 1.00 90.38 101 LEU A O 1
ATOM 809 N N . SER A 1 102 ? 16.915 1.647 -42.690 1.00 91.25 102 SER A N 1
ATOM 810 C CA . SER A 1 102 ? 17.809 1.026 -43.670 1.00 91.25 102 SER A CA 1
ATOM 811 C C . SER A 1 102 ? 18.056 -0.448 -43.344 1.00 91.25 102 SER A C 1
ATOM 813 O O . SER A 1 102 ? 17.844 -0.909 -42.228 1.00 91.25 102 SER A O 1
ATOM 815 N N . ASP A 1 103 ? 18.556 -1.231 -44.297 1.00 90.06 103 ASP A N 1
ATOM 816 C CA . ASP A 1 103 ? 18.832 -2.652 -44.027 1.00 90.06 103 ASP A CA 1
ATOM 817 C C . ASP A 1 103 ? 19.943 -2.856 -42.979 1.00 90.06 103 ASP A C 1
ATOM 819 O O . ASP A 1 103 ? 20.003 -3.890 -42.318 1.00 90.06 103 ASP A O 1
ATOM 823 N N . SER A 1 104 ? 20.791 -1.843 -42.773 1.00 90.31 104 SER A N 1
ATOM 824 C CA . SER A 1 104 ? 21.878 -1.864 -41.790 1.00 90.31 104 SER A CA 1
ATOM 825 C C . SER A 1 104 ? 21.415 -1.728 -40.340 1.00 90.31 104 SER A C 1
ATOM 827 O O . SER A 1 104 ? 22.206 -1.996 -39.440 1.00 90.31 104 SER A O 1
ATOM 829 N N . ASN A 1 105 ? 20.180 -1.281 -40.091 1.00 90.56 105 ASN A N 1
ATOM 830 C CA . ASN A 1 105 ? 19.655 -1.109 -38.737 1.00 90.56 105 ASN A CA 1
ATOM 831 C C . ASN A 1 105 ? 18.474 -2.027 -38.408 1.00 90.56 105 ASN A C 1
ATOM 833 O O . ASN A 1 105 ? 17.778 -1.811 -37.414 1.00 90.56 105 ASN A O 1
ATOM 837 N N . ILE A 1 106 ? 18.290 -3.088 -39.195 1.00 92.12 106 ILE A N 1
ATOM 838 C CA . ILE A 1 106 ? 17.364 -4.175 -38.881 1.00 92.12 106 ILE A CA 1
ATOM 839 C C . ILE A 1 106 ? 17.904 -4.967 -37.690 1.00 92.12 106 ILE A C 1
ATOM 841 O O . ILE A 1 106 ? 19.019 -5.484 -37.716 1.00 92.12 106 ILE A O 1
ATOM 845 N N . VAL A 1 107 ? 17.078 -5.102 -36.656 1.00 94.19 107 VAL A N 1
ATOM 846 C CA . VAL A 1 107 ? 17.339 -6.005 -35.528 1.00 94.19 107 VAL A CA 1
ATOM 847 C C . VAL A 1 107 ? 16.651 -7.343 -35.764 1.00 94.19 107 VAL A C 1
ATOM 849 O O . VAL A 1 107 ? 17.228 -8.392 -35.492 1.00 94.19 107 VAL A O 1
ATOM 852 N N . ILE A 1 108 ? 15.406 -7.312 -36.256 1.00 92.44 108 ILE A N 1
ATOM 853 C CA . ILE A 1 108 ? 14.567 -8.501 -36.444 1.00 92.44 108 ILE A CA 1
ATOM 854 C C . ILE A 1 108 ? 13.765 -8.354 -37.736 1.00 92.44 108 ILE A C 1
ATOM 856 O O . ILE A 1 108 ? 13.171 -7.308 -37.986 1.00 92.44 108 ILE A O 1
ATOM 860 N N . LYS A 1 109 ? 13.695 -9.427 -38.527 1.00 92.94 109 LYS A N 1
ATOM 861 C CA . LYS A 1 109 ? 12.816 -9.543 -39.694 1.00 92.94 109 LYS A CA 1
ATOM 862 C C . LYS A 1 109 ? 11.826 -10.684 -39.465 1.00 92.94 109 LYS A C 1
ATOM 864 O O . LYS A 1 109 ? 12.226 -11.843 -39.401 1.00 92.94 109 LYS A O 1
ATOM 869 N N . GLY A 1 110 ? 10.557 -10.342 -39.288 1.00 89.69 110 GLY A N 1
ATOM 870 C CA . GLY A 1 110 ? 9.436 -11.274 -39.218 1.00 89.69 110 GLY A CA 1
ATOM 871 C C . GLY A 1 110 ? 8.834 -11.562 -40.597 1.00 89.69 110 GLY A C 1
ATOM 872 O O . GLY A 1 110 ? 9.324 -11.091 -41.622 1.00 89.69 110 GLY A O 1
ATOM 873 N N . CYS A 1 111 ? 7.755 -12.349 -40.619 1.00 88.06 111 CYS A N 1
ATOM 874 C CA . CYS A 1 111 ? 7.049 -12.706 -41.856 1.00 88.06 111 CYS A CA 1
ATOM 875 C C . CYS A 1 111 ? 6.270 -11.521 -42.452 1.00 88.06 111 CYS A C 1
ATOM 877 O O . CYS A 1 111 ? 6.212 -11.380 -43.670 1.00 88.06 111 CYS A O 1
ATOM 879 N N . SER A 1 112 ? 5.723 -10.659 -41.593 1.00 90.50 112 SER A N 1
ATOM 880 C CA . SER A 1 112 ? 4.910 -9.501 -41.991 1.00 90.50 112 SER A CA 1
ATOM 881 C C . SER A 1 112 ? 5.468 -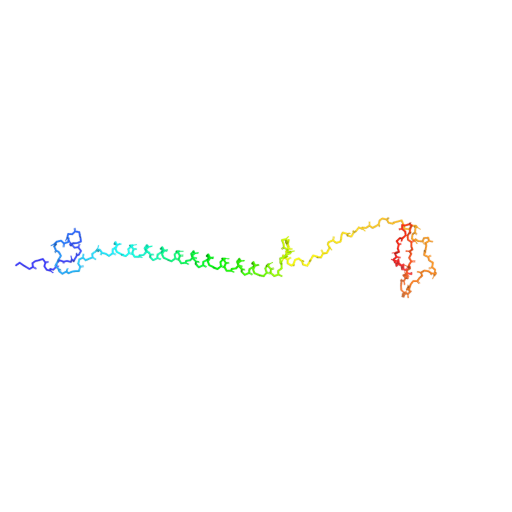8.169 -41.506 1.00 90.50 112 SER A C 1
ATOM 883 O O . SER A 1 112 ? 4.963 -7.134 -41.911 1.00 90.50 112 SER A O 1
ATOM 885 N N . ASP A 1 113 ? 6.512 -8.178 -40.674 1.00 92.75 113 ASP A N 1
ATOM 886 C CA . ASP A 1 113 ? 7.032 -6.977 -40.024 1.00 92.75 113 ASP A CA 1
ATOM 887 C C . ASP A 1 113 ? 8.559 -6.985 -39.963 1.00 92.75 113 ASP A C 1
ATOM 889 O O . ASP A 1 113 ? 9.191 -8.036 -39.849 1.00 92.75 113 ASP A O 1
ATOM 893 N N . VAL A 1 114 ? 9.162 -5.799 -39.971 1.00 93.25 114 VAL A N 1
ATOM 894 C CA . VAL A 1 114 ? 10.597 -5.590 -39.758 1.00 93.25 114 VAL A CA 1
ATOM 895 C C . VAL A 1 114 ? 10.797 -4.611 -38.607 1.00 93.25 114 VAL A C 1
ATOM 897 O O . VAL A 1 114 ? 10.183 -3.545 -38.573 1.00 93.25 114 VAL A O 1
ATOM 900 N N . VAL A 1 115 ? 11.657 -4.975 -37.657 1.00 93.25 115 VAL A N 1
ATOM 901 C CA . VAL A 1 115 ? 12.011 -4.155 -36.497 1.00 93.25 115 VAL A CA 1
ATOM 902 C C . VAL A 1 115 ? 13.369 -3.511 -36.729 1.00 93.25 115 VAL A C 1
ATOM 904 O O . VAL A 1 115 ? 14.381 -4.204 -36.868 1.00 93.25 115 VAL A O 1
ATOM 907 N N . TYR A 1 116 ? 13.390 -2.184 -36.713 1.00 94.12 116 TYR A N 1
ATOM 908 C CA . TYR A 1 116 ? 14.574 -1.356 -36.896 1.00 94.12 116 TYR A CA 1
ATOM 909 C C . TYR A 1 116 ? 14.978 -0.684 -35.584 1.00 94.12 116 TYR A C 1
ATOM 911 O O . TYR A 1 116 ? 14.122 -0.241 -34.817 1.00 94.12 116 TYR A O 1
ATOM 919 N N . ARG A 1 117 ? 16.284 -0.561 -35.345 1.00 92.06 117 ARG A N 1
ATOM 920 C CA . ARG A 1 117 ? 16.852 0.247 -34.260 1.00 92.06 117 ARG A CA 1
ATOM 921 C C . ARG A 1 117 ? 17.239 1.611 -34.812 1.00 92.06 117 ARG A C 1
ATOM 923 O O . ARG A 1 117 ? 18.127 1.709 -35.653 1.00 92.06 117 ARG A O 1
ATOM 930 N N . VAL A 1 118 ? 16.598 2.668 -34.327 1.00 90.38 118 VAL A N 1
ATOM 931 C CA . VAL A 1 118 ? 16.810 4.030 -34.830 1.00 90.38 118 VAL A CA 1
ATOM 932 C C . VAL A 1 118 ? 17.216 4.951 -33.689 1.00 90.38 118 VAL A C 1
ATOM 934 O O . VAL A 1 118 ? 16.591 4.952 -32.634 1.00 90.38 118 VAL A O 1
ATOM 937 N N . GLU A 1 119 ? 18.241 5.769 -33.912 1.00 87.75 119 GLU A N 1
ATOM 938 C CA . GLU A 1 119 ? 18.586 6.885 -33.029 1.00 87.75 119 GLU A CA 1
ATOM 939 C C . GLU A 1 119 ? 17.862 8.154 -33.487 1.00 87.75 119 GLU A C 1
ATOM 941 O O . GLU A 1 119 ? 17.961 8.572 -34.646 1.00 87.75 119 GLU A O 1
ATOM 946 N N . THR A 1 120 ? 17.101 8.782 -32.595 1.00 82.19 120 THR A N 1
ATOM 947 C CA . THR A 1 120 ? 16.408 10.047 -32.867 1.00 82.19 120 THR A CA 1
ATOM 948 C C . THR A 1 120 ? 17.371 11.234 -32.772 1.00 82.19 120 THR A C 1
ATOM 950 O O . THR A 1 120 ? 18.496 11.119 -32.291 1.00 82.19 120 THR A O 1
ATOM 953 N N . LEU A 1 121 ? 16.935 12.416 -33.224 1.00 79.69 121 LEU A N 1
ATOM 954 C CA . LEU A 1 121 ? 17.713 13.660 -33.090 1.00 79.69 121 LEU A CA 1
ATOM 955 C C . LEU A 1 121 ? 18.000 14.036 -31.628 1.00 79.69 121 LEU A C 1
ATOM 957 O O . LEU A 1 121 ? 18.972 14.724 -31.343 1.00 79.69 121 LEU A O 1
ATOM 961 N N . THR A 1 122 ? 17.177 13.550 -30.701 1.00 77.69 122 THR A N 1
ATOM 962 C CA . THR A 1 122 ? 17.350 13.702 -29.253 1.00 77.69 122 THR A CA 1
ATOM 963 C C . THR A 1 122 ? 18.271 12.645 -28.639 1.00 77.69 122 THR A C 1
ATOM 965 O O . THR A 1 122 ? 18.300 12.512 -27.419 1.00 77.69 122 THR A O 1
ATOM 968 N N . LEU A 1 123 ? 19.015 11.896 -29.467 1.00 78.25 123 LEU A N 1
ATOM 969 C CA . LEU A 1 123 ? 19.920 10.811 -29.063 1.00 78.25 123 LEU A CA 1
ATOM 970 C C . LEU A 1 123 ? 19.217 9.668 -28.308 1.00 78.25 123 LEU A C 1
ATOM 972 O O . LEU A 1 123 ? 19.858 8.878 -27.619 1.00 78.25 123 LEU A O 1
ATOM 976 N N . LEU A 1 124 ? 17.893 9.556 -28.449 1.00 84.06 124 LEU A N 1
ATOM 977 C CA . LEU A 1 124 ? 17.118 8.446 -27.906 1.00 84.06 124 LEU A CA 1
ATOM 978 C C . LEU A 1 124 ? 17.128 7.289 -28.907 1.00 84.06 124 LEU A C 1
ATOM 980 O O . LEU A 1 124 ? 16.836 7.471 -30.088 1.00 84.06 124 LEU A O 1
ATOM 984 N N . GLN A 1 125 ? 17.425 6.085 -28.428 1.00 86.62 125 GLN A N 1
ATOM 985 C CA . GLN A 1 125 ? 17.259 4.868 -29.216 1.00 86.62 125 GLN A CA 1
ATOM 986 C C . GLN A 1 125 ? 15.810 4.390 -29.136 1.00 86.62 125 GLN A C 1
ATOM 988 O O . GLN A 1 125 ? 15.277 4.172 -28.048 1.00 86.62 125 GLN A O 1
ATOM 993 N N . VAL A 1 126 ? 15.181 4.206 -30.295 1.00 88.12 126 VAL A N 1
ATOM 994 C CA . VAL A 1 126 ? 13.809 3.711 -30.431 1.00 88.12 126 VAL A CA 1
ATOM 995 C C . VAL A 1 126 ? 13.770 2.481 -31.333 1.00 88.12 126 VAL A C 1
ATOM 997 O O . VAL A 1 126 ? 14.504 2.385 -32.318 1.00 88.12 126 VAL A O 1
ATOM 1000 N N . ASN A 1 127 ? 12.885 1.544 -30.997 1.00 90.94 127 ASN A N 1
ATOM 1001 C CA . ASN A 1 127 ? 12.596 0.388 -31.837 1.00 90.94 127 ASN A CA 1
ATOM 1002 C C . ASN A 1 127 ? 11.366 0.695 -32.689 1.00 90.94 127 ASN A C 1
ATOM 1004 O O . ASN A 1 127 ? 10.306 1.026 -32.159 1.00 90.94 127 ASN A O 1
ATOM 1008 N N . VAL A 1 128 ? 11.515 0.584 -34.004 1.00 91.12 128 VAL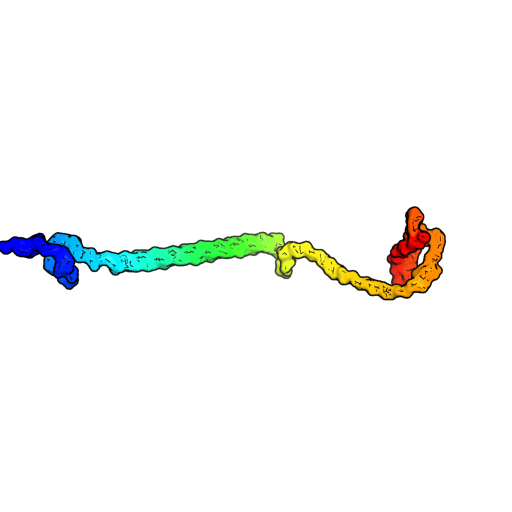 A N 1
ATOM 1009 C CA . VAL A 1 128 ? 10.475 0.917 -34.979 1.00 91.12 128 VAL A CA 1
ATOM 1010 C C . VAL A 1 128 ? 10.037 -0.356 -35.674 1.00 91.12 128 VAL A C 1
ATOM 1012 O O . VAL A 1 128 ? 10.863 -1.043 -36.266 1.00 91.12 128 VAL A O 1
ATOM 1015 N N . VAL A 1 129 ? 8.743 -0.657 -35.624 1.00 92.50 129 VAL A N 1
ATOM 1016 C CA . VAL A 1 129 ? 8.151 -1.789 -36.345 1.00 92.50 129 VAL A CA 1
ATOM 1017 C C . VAL A 1 129 ? 7.513 -1.268 -37.627 1.00 92.50 129 VAL A C 1
ATOM 1019 O O . VAL A 1 129 ? 6.709 -0.337 -37.583 1.00 92.50 129 VAL A O 1
ATOM 1022 N N . LYS A 1 130 ? 7.883 -1.852 -38.766 1.00 90.56 130 LYS A N 1
ATOM 1023 C CA . LYS A 1 130 ? 7.316 -1.542 -40.079 1.00 90.56 130 LYS A CA 1
ATOM 1024 C C . LYS A 1 130 ? 6.709 -2.803 -40.685 1.00 90.56 130 LYS A C 1
ATOM 1026 O O . LYS A 1 130 ? 7.441 -3.766 -40.907 1.00 90.56 130 LYS A O 1
ATOM 1031 N N . GLY A 1 131 ? 5.417 -2.747 -40.998 1.00 88.75 131 GLY A N 1
ATOM 1032 C CA . GLY A 1 131 ? 4.748 -3.773 -41.796 1.00 88.75 131 GLY A CA 1
ATOM 1033 C C . GLY A 1 131 ? 5.294 -3.813 -43.223 1.00 88.75 131 GLY A C 1
ATOM 1034 O O . GLY A 1 131 ? 5.580 -2.759 -43.804 1.00 88.75 131 GLY A O 1
ATOM 1035 N N . ILE A 1 132 ? 5.486 -5.025 -43.741 1.00 79.06 132 ILE A N 1
ATOM 1036 C CA . ILE A 1 132 ? 5.921 -5.320 -45.115 1.00 79.06 132 ILE A CA 1
ATOM 1037 C C . ILE A 1 132 ? 4.746 -5.159 -46.079 1.00 79.06 132 ILE A C 1
ATOM 1039 O O . ILE A 1 132 ? 3.640 -5.640 -45.749 1.00 79.06 132 ILE A O 1
#

Secondary structure (DSSP, 8-state):
--TTSSS-GGGGTT-GGG-SSTT-----HHHHHHHHHHHHHHHHHHHHHHHHHHHHHHHHHHHHHHHTTTT--S--S----------------HHHHHTT--GGGEEEE-SSEEEEEEE-TTS-EEEEEEE-